Protein AF-A0A1B6DVQ4-F1 (afdb_monomer_lite)

Organism: NCBI:txid38151

InterPro domains:
  IPR009062 Smac/DIABLO-like superfamily [SSF46984] (13-168)
  IPR015142 Smac/DIABLO protein [PF09057] (9-162)
  IPR015142 Smac/DIABLO protein [PTHR32247] (9-170)

Foldseek 3Di:
DDPPPPPDPVVCPDPLNVLLVVLLVLLVVLLVVLVVLLVVLVVLLVQLVVLLVQLLVLLVVLLPDDPVPDDPVSVVSNVVSVVSNVVSVVVNVVSVVVNVVSLVSLVVSLVSNVVSVVPVSSVVSVVSSVVSVVVVVVSVVVSVVSVVSSVVSVVSSVVSVVVVVVVVVVD

Radius of gyration: 27.01 Å; chains: 1; bounding box: 51×29×100 Å

Structure (mmCIF, N/CA/C/O backbone):
data_AF-A0A1B6DVQ4-F1
#
_entry.id   AF-A0A1B6DVQ4-F1
#
loop_
_atom_site.group_PDB
_atom_site.id
_atom_site.type_symbol
_atom_site.label_atom_id
_atom_site.label_alt_id
_atom_site.label_comp_id
_atom_site.label_asym_id
_atom_site.label_entity_id
_atom_site.label_seq_id
_atom_site.pdbx_PDB_ins_code
_atom_site.Cartn_x
_atom_site.Cartn_y
_atom_site.Cartn_z
_atom_site.occupancy
_atom_site.B_iso_or_equiv
_atom_site.auth_seq_id
_atom_site.auth_comp_id
_atom_site.auth_asym_id
_atom_site.auth_atom_id
_atom_site.pdbx_PDB_model_num
ATOM 1 N N . MET A 1 1 ? -0.081 -17.179 54.811 1.00 40.75 1 MET A N 1
ATOM 2 C CA . MET A 1 1 ? -0.600 -17.599 53.491 1.00 40.75 1 MET A CA 1
ATOM 3 C C . MET A 1 1 ? -1.809 -16.719 53.174 1.00 40.75 1 MET A C 1
ATOM 5 O O . MET A 1 1 ? -2.912 -17.012 53.616 1.00 40.75 1 MET A O 1
ATOM 9 N N . PHE A 1 2 ? -1.593 -15.554 52.554 1.00 42.84 2 PHE A N 1
ATOM 10 C CA . PHE A 1 2 ? -2.679 -14.612 52.265 1.00 42.84 2 PHE A CA 1
ATOM 11 C C . PHE A 1 2 ? -3.488 -15.133 51.076 1.00 42.84 2 PHE A C 1
ATOM 13 O O . PHE A 1 2 ? -3.058 -15.028 49.931 1.00 42.84 2 PHE A O 1
ATOM 20 N N . SER A 1 3 ? -4.653 -15.718 51.356 1.00 47.47 3 SER A N 1
ATOM 21 C CA . SER A 1 3 ? -5.644 -16.029 50.326 1.00 47.47 3 SER A CA 1
ATOM 22 C C . SER A 1 3 ? -6.208 -14.711 49.808 1.00 47.47 3 SER A C 1
ATOM 24 O O . SER A 1 3 ? -7.070 -14.098 50.439 1.00 47.47 3 SER A O 1
ATOM 26 N N . ARG A 1 4 ? -5.674 -14.242 48.679 1.00 46.91 4 ARG A N 1
ATOM 27 C CA . ARG A 1 4 ? -6.191 -13.091 47.941 1.00 46.91 4 ARG A CA 1
ATOM 28 C C . ARG A 1 4 ? -7.569 -13.495 47.411 1.00 46.91 4 ARG A C 1
ATOM 30 O O . ARG A 1 4 ? -7.671 -14.113 46.357 1.00 46.91 4 ARG A O 1
ATOM 37 N N . LYS A 1 5 ? -8.632 -13.222 48.175 1.00 53.56 5 LYS A N 1
ATOM 38 C CA . LYS A 1 5 ? -10.000 -13.267 47.648 1.00 53.56 5 LYS A CA 1
ATOM 39 C C . LYS A 1 5 ? -10.033 -12.278 46.489 1.00 53.56 5 LYS A C 1
ATOM 41 O O . LYS A 1 5 ? -9.941 -11.074 46.715 1.00 53.56 5 LYS A O 1
ATOM 46 N N . ILE A 1 6 ? -10.097 -12.788 45.263 1.00 61.16 6 ILE A N 1
ATOM 47 C CA . ILE A 1 6 ? -10.402 -11.973 44.093 1.00 61.16 6 ILE A CA 1
ATOM 48 C C . ILE A 1 6 ? -11.855 -11.539 44.288 1.00 61.16 6 ILE A C 1
ATOM 50 O O . ILE A 1 6 ? -12.786 -12.309 44.067 1.00 61.16 6 ILE A O 1
ATOM 54 N N . LEU A 1 7 ? -12.040 -10.342 44.840 1.00 53.62 7 LEU A N 1
ATOM 55 C CA . LEU A 1 7 ? -13.328 -9.668 44.901 1.00 53.62 7 LEU A CA 1
ATOM 56 C C . LEU A 1 7 ? -13.652 -9.224 43.474 1.00 53.62 7 LEU A C 1
ATOM 58 O O . LEU A 1 7 ? -13.335 -8.104 43.089 1.00 53.62 7 LEU A O 1
ATOM 62 N N . PHE A 1 8 ? -14.223 -10.123 42.672 1.00 60.06 8 PHE A N 1
ATOM 63 C CA . PHE A 1 8 ? -14.843 -9.730 41.411 1.00 60.06 8 PHE A CA 1
ATOM 64 C C . PHE A 1 8 ? -16.001 -8.793 41.740 1.00 60.06 8 PHE A C 1
ATOM 66 O O . PHE A 1 8 ? -16.905 -9.156 42.498 1.00 60.06 8 PHE A O 1
ATOM 73 N N . ASN A 1 9 ? -15.956 -7.572 41.215 1.00 62.50 9 ASN A N 1
ATOM 74 C CA . ASN A 1 9 ? -17.053 -6.635 41.370 1.00 62.50 9 ASN A CA 1
ATOM 75 C C . ASN A 1 9 ? -18.209 -7.136 40.484 1.00 62.50 9 ASN A C 1
ATOM 77 O O . ASN A 1 9 ? -18.024 -7.227 39.274 1.00 62.50 9 ASN A O 1
ATOM 81 N N . PRO A 1 10 ? -19.402 -7.458 41.017 1.00 60.78 10 PRO A N 1
ATOM 82 C CA . PRO A 1 10 ? -20.509 -7.999 40.217 1.00 60.78 10 PRO A CA 1
ATOM 83 C C . PRO A 1 10 ? -20.926 -7.083 39.059 1.00 60.78 10 PRO A C 1
ATOM 85 O O . PRO A 1 10 ? -21.510 -7.541 38.081 1.00 60.78 10 PRO A O 1
ATOM 88 N N . LYS A 1 11 ? -20.597 -5.787 39.157 1.00 61.25 11 LYS A N 1
ATOM 89 C CA . LYS A 1 11 ? -20.793 -4.810 38.087 1.00 61.25 11 LYS A CA 1
ATOM 90 C C . LYS A 1 11 ? -19.904 -5.077 36.869 1.00 61.25 11 LYS A C 1
ATOM 92 O O . LYS A 1 11 ? -20.331 -4.774 35.771 1.00 61.25 11 LYS A O 1
ATOM 97 N N . GLU A 1 12 ? -18.721 -5.669 37.019 1.00 60.41 12 GLU A N 1
ATOM 98 C CA . GLU A 1 12 ? -17.784 -5.956 35.913 1.00 60.41 12 GLU A CA 1
ATOM 99 C C . GLU A 1 12 ? -18.226 -7.134 35.026 1.00 60.41 12 GLU A C 1
ATOM 101 O O . GLU A 1 12 ? -17.703 -7.300 33.928 1.00 60.41 12 GLU A O 1
ATOM 106 N N . LEU A 1 13 ? -19.203 -7.929 35.476 1.00 62.47 13 LEU A N 1
ATOM 107 C CA . LEU A 1 13 ? -19.729 -9.109 34.775 1.00 62.47 13 LEU A CA 1
ATOM 108 C C . LEU A 1 13 ? -21.104 -8.866 34.133 1.00 62.47 13 LEU A C 1
ATOM 110 O O . LEU A 1 13 ? -21.769 -9.813 33.714 1.00 62.47 13 LEU A O 1
ATOM 114 N N . THR A 1 14 ? -21.560 -7.613 34.061 1.00 82.00 14 THR A N 1
ATOM 115 C CA . THR A 1 14 ? -22.771 -7.290 33.301 1.00 82.00 14 THR A CA 1
ATOM 116 C C . THR A 1 14 ? -22.513 -7.502 31.810 1.00 82.00 14 THR A C 1
ATOM 118 O O . THR A 1 14 ? -21.416 -7.243 31.311 1.00 82.00 14 THR A O 1
ATOM 121 N N . HIS A 1 15 ? -23.532 -7.955 31.073 1.00 82.44 15 HIS A N 1
ATOM 122 C CA . HIS A 1 15 ? -23.431 -8.130 29.619 1.00 82.44 15 HIS A CA 1
ATOM 123 C C . HIS A 1 15 ? -22.978 -6.845 28.912 1.00 82.44 15 HIS A C 1
ATOM 125 O O . HIS A 1 15 ? -22.187 -6.911 27.982 1.00 82.44 15 HIS A O 1
ATOM 131 N N . GLU A 1 16 ? -23.409 -5.687 29.405 1.00 84.06 16 GLU A N 1
ATOM 132 C CA . GLU A 1 16 ? -22.986 -4.369 28.926 1.00 84.06 16 GLU A CA 1
ATOM 133 C C . GLU A 1 16 ? -21.469 -4.153 29.054 1.00 84.06 16 GLU A C 1
ATOM 135 O O . GLU A 1 16 ? -20.808 -3.814 28.075 1.00 84.06 16 GLU A O 1
ATOM 140 N N . ASN A 1 17 ? -20.884 -4.440 30.222 1.00 83.00 17 ASN A N 1
ATOM 141 C CA . ASN A 1 17 ? -19.443 -4.288 30.426 1.00 83.00 17 ASN A CA 1
ATOM 142 C C . ASN A 1 17 ? -18.625 -5.309 29.628 1.00 83.00 17 ASN A C 1
ATOM 144 O O . ASN A 1 17 ? -17.543 -4.975 29.144 1.00 83.00 17 ASN A O 1
ATOM 148 N N . LEU A 1 18 ? -19.138 -6.527 29.437 1.00 88.25 18 LEU A N 1
ATOM 149 C CA . LEU 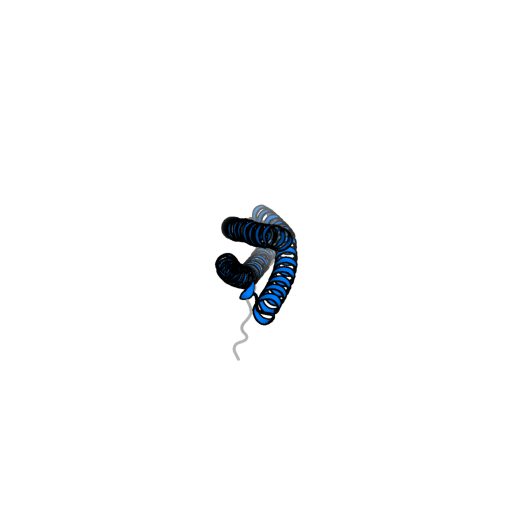A 1 18 ? -18.510 -7.523 28.564 1.00 88.25 18 LEU A CA 1
ATOM 150 C C . LEU A 1 18 ? -18.538 -7.087 27.091 1.00 88.25 18 LEU A C 1
ATOM 152 O O . LEU A 1 18 ? -17.536 -7.235 26.393 1.00 88.25 18 LEU A O 1
ATOM 156 N N . ILE A 1 19 ? -19.648 -6.506 26.625 1.00 89.31 19 ILE A N 1
ATOM 157 C CA . ILE A 1 19 ? -19.768 -5.949 25.269 1.00 89.31 19 ILE A CA 1
ATOM 158 C C . ILE A 1 19 ? -18.797 -4.779 25.086 1.00 89.31 19 ILE A C 1
ATOM 160 O O . ILE A 1 19 ? -18.077 -4.733 24.088 1.00 89.31 19 ILE A O 1
ATOM 164 N N . HIS A 1 20 ? -18.705 -3.875 26.063 1.00 87.50 20 HIS A N 1
ATOM 165 C CA . HIS A 1 20 ? -17.765 -2.755 26.015 1.00 87.50 20 HIS A CA 1
ATOM 166 C C . HIS A 1 20 ? -16.302 -3.236 25.960 1.00 87.50 20 HIS A C 1
ATOM 168 O O . HIS A 1 20 ? -15.491 -2.712 25.192 1.00 87.50 20 HIS A O 1
ATOM 174 N N . GLN A 1 21 ? -15.950 -4.270 26.732 1.00 87.62 21 GLN A N 1
ATOM 175 C CA . GLN A 1 21 ? -14.623 -4.896 26.674 1.00 87.62 21 GLN A CA 1
ATOM 176 C C . GLN A 1 21 ? -14.352 -5.542 25.309 1.00 87.62 21 GLN A C 1
ATOM 178 O O . GLN A 1 21 ? -13.284 -5.323 24.735 1.00 87.62 21 GLN A O 1
ATOM 183 N N . ALA A 1 22 ? -15.317 -6.277 24.752 1.00 91.00 22 ALA A N 1
ATOM 184 C CA . ALA A 1 22 ? -15.194 -6.887 23.430 1.00 91.00 22 ALA A CA 1
ATOM 185 C C . ALA A 1 22 ? -15.014 -5.839 22.315 1.00 91.00 22 ALA A C 1
ATOM 187 O O . ALA A 1 22 ? -14.196 -6.033 21.412 1.00 91.00 22 ALA A O 1
ATOM 188 N N . CYS A 1 23 ? -15.711 -4.702 22.402 1.00 91.50 23 CYS A N 1
ATOM 189 C CA . CYS A 1 23 ? -15.536 -3.583 21.473 1.00 91.50 23 CYS A CA 1
ATOM 190 C C . CYS A 1 23 ? -14.134 -2.980 21.584 1.00 91.50 23 CYS A C 1
ATOM 192 O O . CYS A 1 23 ? -13.463 -2.807 20.571 1.00 91.50 23 CYS A O 1
ATOM 194 N N . SER A 1 24 ? -13.638 -2.755 22.804 1.00 90.06 24 SER A N 1
ATOM 195 C CA . SER A 1 24 ? -12.269 -2.269 23.028 1.00 90.06 24 SER A CA 1
ATOM 196 C C . SER A 1 24 ? -11.213 -3.213 22.434 1.00 90.06 24 SER A C 1
ATOM 198 O O . SER A 1 24 ? -10.292 -2.778 21.740 1.00 90.06 24 SER A O 1
ATOM 200 N N . MET A 1 25 ? -11.375 -4.527 22.621 1.00 92.19 25 MET A N 1
ATOM 201 C CA . MET A 1 25 ? -10.499 -5.527 21.999 1.00 92.19 25 MET A CA 1
ATOM 202 C C . MET A 1 25 ? -10.568 -5.487 20.469 1.00 92.19 25 MET A C 1
ATOM 204 O O . MET A 1 25 ? -9.530 -5.544 19.810 1.00 92.19 25 MET A O 1
ATOM 208 N N . SER A 1 26 ? -11.772 -5.354 19.910 1.00 94.75 26 SER A N 1
ATOM 209 C CA . SER A 1 26 ? -11.988 -5.282 18.462 1.00 94.75 26 SER A CA 1
ATOM 210 C C . SER A 1 26 ? -11.350 -4.031 17.862 1.00 94.75 26 SER A C 1
ATOM 212 O O . SER A 1 26 ? -10.652 -4.130 16.858 1.00 94.75 26 SER A O 1
ATOM 214 N N . VAL A 1 27 ? -11.497 -2.873 18.517 1.00 94.56 27 VAL A N 1
ATOM 215 C CA . VAL A 1 27 ? -10.846 -1.614 18.120 1.00 94.56 27 VAL A CA 1
ATOM 216 C C . VAL A 1 27 ? -9.331 -1.765 18.095 1.00 94.56 27 VAL A C 1
ATOM 218 O O . VAL A 1 27 ? -8.688 -1.373 17.122 1.00 94.56 27 VAL A O 1
ATOM 221 N N . ASN A 1 28 ? -8.751 -2.375 19.129 1.00 93.69 28 ASN A N 1
ATOM 222 C CA . ASN A 1 28 ? -7.308 -2.597 19.186 1.00 93.69 28 ASN A CA 1
ATOM 223 C C . ASN A 1 28 ? -6.829 -3.522 18.059 1.00 93.69 28 ASN A C 1
ATOM 225 O O . ASN A 1 28 ? -5.842 -3.213 17.392 1.00 93.69 28 ASN A O 1
ATOM 229 N N . ALA A 1 29 ? -7.541 -4.624 17.811 1.00 96.31 29 ALA A N 1
ATOM 230 C CA . ALA A 1 29 ? -7.207 -5.560 16.742 1.00 96.31 29 ALA A CA 1
ATOM 231 C C . ALA A 1 29 ? -7.326 -4.913 15.352 1.00 96.31 29 ALA A C 1
ATOM 233 O O . ALA A 1 29 ? -6.391 -4.995 14.555 1.00 96.31 29 ALA A O 1
ATOM 234 N N . ALA A 1 30 ? -8.432 -4.213 15.084 1.00 97.25 30 ALA A N 1
ATOM 235 C CA . ALA A 1 30 ? -8.659 -3.498 13.832 1.00 97.25 30 ALA A CA 1
ATOM 236 C C . ALA A 1 30 ? -7.604 -2.406 13.613 1.00 97.25 30 ALA A C 1
ATOM 238 O O . ALA A 1 30 ? -7.052 -2.276 12.522 1.00 97.25 30 ALA A O 1
ATOM 239 N N . SER A 1 31 ? -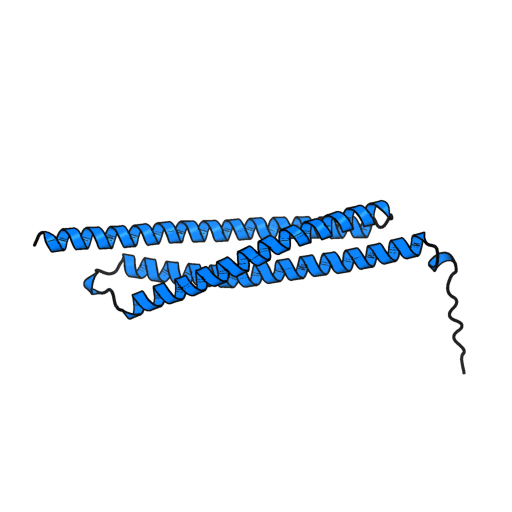7.252 -1.664 14.666 1.00 96.12 31 SER A N 1
ATOM 240 C CA . SER A 1 31 ? -6.213 -0.645 14.579 1.00 96.12 31 SER A CA 1
ATOM 241 C C . SER A 1 31 ? -4.824 -1.225 14.322 1.00 96.12 31 SER A C 1
ATOM 243 O O . SER A 1 31 ? -4.031 -0.589 13.621 1.00 96.12 31 SER A O 1
ATOM 245 N N . GLN A 1 32 ? -4.505 -2.385 14.900 1.00 97.00 32 GLN A N 1
ATOM 246 C CA . GLN A 1 32 ? -3.234 -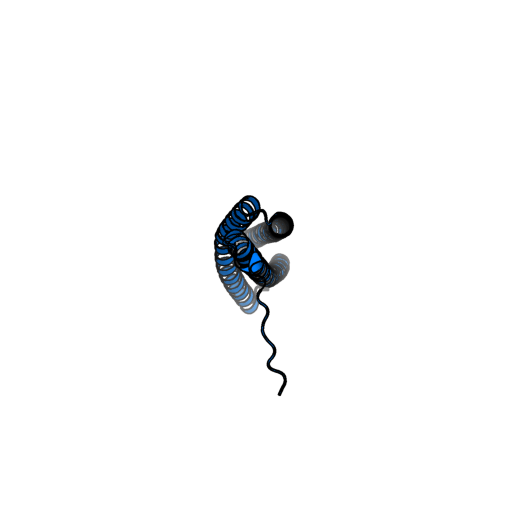3.055 14.649 1.00 97.00 32 GLN A CA 1
ATOM 247 C C . GLN A 1 32 ? -3.173 -3.542 13.203 1.00 97.00 32 GLN A C 1
ATOM 249 O O . GLN A 1 32 ? -2.171 -3.307 12.534 1.00 97.00 32 GLN A O 1
ATOM 254 N N . LEU A 1 33 ? -4.250 -4.162 12.711 1.00 97.81 33 LEU A N 1
ATOM 255 C CA . LEU A 1 33 ? -4.353 -4.612 11.326 1.00 97.81 33 LEU A CA 1
ATOM 256 C C . LEU A 1 33 ? -4.159 -3.444 10.352 1.00 97.81 33 LEU A C 1
ATOM 258 O O . LEU A 1 33 ? -3.282 -3.516 9.498 1.00 97.81 33 LEU A O 1
ATOM 262 N N . LEU A 1 34 ? -4.885 -2.339 10.556 1.00 98.06 34 LEU A N 1
ATOM 263 C CA . LEU A 1 34 ? -4.731 -1.103 9.785 1.00 98.06 34 LEU A CA 1
ATOM 264 C C . LEU A 1 34 ? -3.277 -0.623 9.761 1.00 98.06 34 LEU A C 1
ATOM 266 O O . LEU A 1 34 ? -2.712 -0.403 8.694 1.00 98.06 34 LEU A O 1
ATOM 270 N N . THR A 1 35 ? -2.657 -0.504 10.935 1.00 97.12 35 THR A N 1
ATOM 271 C CA . THR A 1 35 ? -1.269 -0.041 11.052 1.00 97.12 35 THR A CA 1
ATOM 272 C C . THR A 1 35 ? -0.305 -0.943 10.284 1.00 97.12 35 THR A C 1
ATOM 274 O O . THR A 1 35 ? 0.531 -0.444 9.537 1.00 97.12 35 THR A O 1
ATOM 277 N N . GLN A 1 36 ? -0.412 -2.264 10.447 1.00 97.75 36 GLN A N 1
ATOM 278 C CA . GLN A 1 36 ? 0.496 -3.206 9.788 1.00 97.75 36 GLN A CA 1
ATOM 279 C C . GLN A 1 36 ? 0.309 -3.219 8.269 1.00 97.75 36 GLN A C 1
ATOM 281 O O . GLN A 1 36 ? 1.296 -3.236 7.539 1.00 97.75 36 GLN A O 1
ATOM 286 N N . THR A 1 37 ? -0.933 -3.145 7.785 1.00 97.81 37 THR A N 1
ATOM 287 C CA . THR A 1 37 ? -1.215 -3.050 6.348 1.00 97.81 37 THR A CA 1
ATOM 288 C C . THR A 1 37 ? -0.645 -1.765 5.756 1.00 97.81 37 THR A C 1
ATOM 290 O O . THR A 1 37 ? 0.014 -1.815 4.721 1.00 97.81 37 THR A O 1
ATOM 293 N N . VAL A 1 38 ? -0.828 -0.627 6.432 1.00 97.56 38 VAL A N 1
ATOM 294 C CA . VAL A 1 38 ? -0.252 0.652 6.000 1.00 97.56 38 VAL A CA 1
ATOM 295 C C . VAL A 1 38 ? 1.274 0.565 5.953 1.00 97.56 38 VAL A C 1
ATOM 297 O O . VAL A 1 38 ? 1.855 0.893 4.925 1.00 97.56 38 VAL A O 1
ATOM 300 N N . ILE A 1 39 ? 1.930 0.067 7.007 1.00 96.94 39 ILE A N 1
ATOM 301 C CA . ILE A 1 39 ? 3.396 -0.091 7.033 1.00 96.94 39 ILE A CA 1
ATOM 302 C C . ILE A 1 39 ? 3.880 -0.947 5.857 1.00 96.94 39 ILE A C 1
ATOM 304 O O . ILE A 1 39 ? 4.784 -0.522 5.141 1.00 96.94 39 ILE A O 1
ATOM 308 N N . ALA A 1 40 ? 3.245 -2.095 5.607 1.00 97.31 40 ALA A N 1
ATOM 309 C CA . ALA A 1 40 ? 3.604 -2.964 4.489 1.00 97.31 40 ALA A CA 1
ATOM 310 C C . ALA A 1 40 ? 3.465 -2.250 3.130 1.00 97.31 40 ALA A C 1
ATOM 312 O O . ALA A 1 40 ? 4.341 -2.370 2.272 1.00 97.31 40 ALA A O 1
ATOM 313 N N . ILE A 1 41 ? 2.405 -1.451 2.943 1.00 97.50 41 ILE A N 1
ATOM 314 C CA . ILE A 1 41 ? 2.225 -0.633 1.733 1.00 97.50 41 ILE A CA 1
ATOM 315 C C . ILE A 1 41 ? 3.336 0.415 1.603 1.00 97.50 41 ILE A C 1
ATOM 317 O O . ILE A 1 41 ? 3.852 0.639 0.508 1.00 97.50 41 ILE A O 1
ATOM 321 N N . PHE A 1 42 ? 3.735 1.061 2.695 1.00 96.12 42 PHE A N 1
ATOM 322 C CA . PHE A 1 42 ? 4.812 2.051 2.668 1.00 96.12 42 PHE A CA 1
ATOM 323 C C . PHE A 1 42 ? 6.172 1.427 2.335 1.00 96.12 42 PHE A C 1
ATOM 325 O O . PHE A 1 42 ? 6.945 2.010 1.571 1.00 96.12 42 PHE A O 1
ATOM 332 N N . GLU A 1 43 ? 6.465 0.241 2.868 1.00 95.69 43 GLU A N 1
ATOM 333 C CA . GLU A 1 43 ? 7.702 -0.489 2.581 1.00 95.69 43 GLU A CA 1
ATOM 334 C C . GLU A 1 43 ? 7.795 -0.888 1.105 1.00 95.69 43 GLU A C 1
ATOM 336 O O . GLU A 1 43 ? 8.785 -0.551 0.449 1.00 95.69 43 GLU A O 1
ATOM 341 N N . ILE A 1 44 ? 6.744 -1.507 0.552 1.00 96.06 44 ILE A N 1
ATOM 342 C CA . ILE A 1 44 ? 6.726 -1.890 -0.867 1.00 96.06 44 ILE A CA 1
ATOM 343 C C . ILE A 1 44 ? 6.770 -0.649 -1.768 1.00 96.06 44 ILE A C 1
ATOM 345 O O . ILE A 1 44 ? 7.525 -0.591 -2.732 1.00 96.06 44 ILE A O 1
ATOM 349 N N . THR A 1 45 ? 6.056 0.420 -1.404 1.00 95.31 45 THR A N 1
ATOM 350 C CA . THR A 1 45 ? 6.059 1.681 -2.159 1.00 95.31 45 THR A CA 1
ATOM 351 C C . THR A 1 45 ? 7.444 2.322 -2.181 1.00 95.31 45 THR A C 1
ATOM 353 O O . THR A 1 45 ? 7.868 2.885 -3.192 1.00 95.31 45 THR A O 1
ATOM 356 N N . LYS A 1 46 ? 8.193 2.247 -1.079 1.00 95.06 46 LYS A N 1
ATOM 357 C CA . LYS A 1 46 ? 9.571 2.742 -1.021 1.00 95.06 46 LYS A CA 1
ATOM 358 C C . LYS A 1 46 ? 10.483 1.968 -1.976 1.00 95.06 46 LYS A C 1
ATOM 360 O O . LYS A 1 46 ? 11.246 2.598 -2.713 1.00 95.06 46 LYS A O 1
ATOM 365 N N . ASN A 1 47 ? 10.393 0.640 -1.984 1.00 93.62 47 ASN A N 1
ATOM 366 C CA . ASN A 1 47 ? 11.174 -0.212 -2.884 1.00 93.62 47 ASN A CA 1
ATOM 367 C C . ASN A 1 47 ? 10.794 0.042 -4.346 1.00 93.62 47 ASN A C 1
ATOM 369 O O . ASN A 1 47 ? 11.667 0.291 -5.180 1.00 93.62 47 ASN A O 1
ATOM 373 N N . TYR A 1 48 ? 9.493 0.113 -4.621 1.00 95.56 48 TYR A N 1
ATOM 374 C CA . TYR A 1 48 ? 8.948 0.420 -5.934 1.00 95.56 48 TYR A CA 1
ATOM 375 C C . TYR A 1 48 ? 9.442 1.768 -6.474 1.00 95.56 48 TYR A C 1
ATOM 377 O O . TYR A 1 48 ? 9.986 1.838 -7.577 1.00 95.56 48 TYR A O 1
ATOM 385 N N . ARG A 1 49 ? 9.356 2.840 -5.672 1.00 94.69 49 ARG A N 1
ATOM 386 C CA . ARG A 1 49 ? 9.880 4.168 -6.039 1.00 94.69 49 ARG A CA 1
ATOM 387 C C . ARG A 1 49 ? 11.385 4.143 -6.299 1.00 94.69 49 ARG A C 1
ATOM 389 O O . ARG A 1 49 ? 11.852 4.829 -7.204 1.00 94.69 49 ARG A O 1
ATOM 396 N N . SER A 1 50 ? 12.150 3.380 -5.519 1.00 93.94 50 SER A N 1
ATOM 397 C CA . SER A 1 50 ? 13.595 3.228 -5.725 1.00 93.94 50 SER A CA 1
ATOM 398 C C . SER A 1 50 ? 13.902 2.577 -7.077 1.00 93.94 50 SER A C 1
ATOM 400 O O . SER A 1 50 ? 14.716 3.093 -7.845 1.00 93.94 50 SER A O 1
ATOM 402 N N . ALA A 1 51 ? 13.193 1.495 -7.411 1.00 93.38 51 ALA A N 1
ATOM 403 C CA . ALA A 1 51 ? 13.344 0.802 -8.686 1.00 93.38 51 ALA A CA 1
ATOM 404 C C . ALA A 1 51 ? 12.934 1.687 -9.876 1.00 93.38 51 ALA A C 1
ATOM 406 O O . ALA A 1 51 ? 13.665 1.759 -10.865 1.00 93.38 51 ALA A O 1
ATOM 407 N N . LEU A 1 52 ? 11.826 2.431 -9.754 1.00 94.25 52 LEU A N 1
ATOM 408 C CA . LEU A 1 52 ? 11.404 3.420 -10.751 1.00 94.25 52 LEU A CA 1
ATOM 409 C C . LEU A 1 52 ? 12.474 4.496 -10.963 1.00 94.25 52 LEU A C 1
ATOM 411 O O . LEU A 1 52 ? 12.856 4.754 -12.097 1.00 94.25 52 LEU A O 1
ATOM 415 N N . LYS A 1 53 ? 13.019 5.085 -9.893 1.00 94.19 53 LYS A N 1
ATOM 416 C CA . LYS A 1 53 ? 14.080 6.101 -10.002 1.00 94.19 53 LYS A CA 1
ATOM 417 C C . LYS A 1 53 ? 15.356 5.553 -10.640 1.00 94.19 53 LYS A C 1
ATOM 419 O O . LYS A 1 53 ? 15.970 6.246 -11.447 1.00 94.19 53 LYS A O 1
ATOM 424 N N . LYS A 1 54 ? 15.739 4.309 -10.325 1.00 92.81 54 LYS A N 1
ATOM 425 C CA . LYS A 1 54 ? 16.871 3.638 -10.982 1.00 92.81 54 LYS A CA 1
ATOM 426 C C . LYS A 1 54 ? 16.615 3.495 -12.484 1.00 92.81 54 LYS A C 1
ATOM 428 O O . LYS A 1 54 ? 17.478 3.853 -13.278 1.00 92.81 54 LYS A O 1
ATOM 433 N N . LEU A 1 55 ? 15.420 3.045 -12.874 1.00 92.75 55 LEU A N 1
ATOM 434 C CA . LEU A 1 55 ? 15.045 2.942 -14.283 1.00 92.75 55 LEU A CA 1
ATOM 435 C C . LEU A 1 55 ? 15.031 4.313 -14.979 1.00 92.75 55 LEU A C 1
ATOM 437 O O . LEU A 1 55 ? 15.508 4.405 -16.105 1.00 92.75 55 LEU A O 1
ATOM 441 N N . ALA A 1 56 ? 14.532 5.369 -14.324 1.00 91.69 56 ALA A N 1
ATOM 442 C CA . ALA A 1 56 ? 14.548 6.732 -14.867 1.00 91.69 56 ALA A CA 1
ATOM 443 C C . ALA A 1 56 ? 15.975 7.177 -15.194 1.00 91.69 56 ALA A C 1
ATOM 445 O O . ALA A 1 56 ? 16.247 7.560 -16.325 1.00 91.69 56 ALA A O 1
ATOM 446 N N . SER A 1 57 ? 16.891 7.033 -14.231 1.00 91.06 57 SER A N 1
ATOM 447 C CA . SER A 1 57 ? 18.295 7.415 -14.399 1.00 91.06 57 SER A CA 1
ATOM 448 C C . SER A 1 57 ? 18.960 6.678 -15.563 1.00 91.06 57 SER A C 1
ATOM 450 O O . SER A 1 57 ? 19.691 7.292 -16.334 1.00 91.06 57 SER A O 1
ATOM 452 N N . VAL A 1 58 ? 18.699 5.375 -15.714 1.00 88.75 58 VAL A N 1
ATOM 453 C CA . VAL A 1 58 ? 19.263 4.583 -16.820 1.00 88.75 58 VAL A CA 1
ATOM 454 C C . VAL A 1 58 ? 18.672 5.018 -18.166 1.00 88.75 58 VAL A C 1
ATOM 456 O O . VAL A 1 58 ? 19.391 5.118 -19.156 1.00 88.75 58 VAL A O 1
ATOM 459 N N . LEU A 1 59 ? 17.368 5.307 -18.225 1.00 87.69 59 LEU A N 1
ATOM 460 C CA . LEU A 1 59 ? 16.722 5.778 -19.455 1.00 87.69 59 LEU A CA 1
ATOM 461 C C . LEU A 1 59 ? 17.195 7.178 -19.863 1.00 87.69 59 LEU A C 1
ATOM 463 O O . LEU A 1 59 ? 17.363 7.433 -21.055 1.00 87.69 59 LEU A O 1
ATOM 467 N N . GLU A 1 60 ? 17.422 8.069 -18.899 1.00 87.44 60 GLU A N 1
ATOM 468 C CA . GLU A 1 60 ? 18.016 9.384 -19.144 1.00 87.44 60 GLU A CA 1
ATOM 469 C C . GLU A 1 60 ? 19.427 9.249 -19.722 1.00 87.44 60 GLU A C 1
ATOM 471 O O . GLU A 1 60 ? 19.719 9.855 -20.752 1.00 87.44 60 GLU A O 1
ATOM 476 N N . GLU A 1 61 ? 20.272 8.401 -19.134 1.00 84.38 61 GLU A N 1
ATOM 477 C CA . GLU A 1 61 ? 21.626 8.145 -19.633 1.00 84.38 61 GLU A CA 1
ATOM 478 C C . GLU A 1 61 ? 21.602 7.636 -21.082 1.00 84.38 61 GLU A C 1
ATOM 480 O O . GLU A 1 61 ? 22.225 8.236 -21.963 1.00 84.38 61 GLU A O 1
ATOM 485 N N . VAL A 1 62 ? 20.782 6.616 -21.363 1.00 83.06 62 VAL A N 1
ATOM 486 C CA . VAL A 1 62 ? 20.586 6.073 -22.717 1.00 83.06 62 VAL A CA 1
ATOM 487 C C . VAL A 1 62 ? 20.105 7.138 -23.696 1.00 83.06 62 VAL A C 1
ATOM 489 O O . VAL A 1 62 ? 20.554 7.164 -24.837 1.00 83.06 62 VAL A O 1
ATOM 492 N N . SER A 1 63 ? 19.216 8.037 -23.272 1.00 76.62 63 SER A N 1
ATOM 493 C CA . SER A 1 63 ? 18.676 9.074 -24.156 1.00 76.62 63 SER A CA 1
ATOM 494 C C . SER A 1 63 ? 19.713 10.097 -24.635 1.00 76.62 63 SER A C 1
ATOM 496 O O . SER A 1 63 ? 19.478 10.772 -25.638 1.00 76.62 63 SER A O 1
ATOM 498 N N . THR A 1 64 ? 20.843 10.207 -23.928 1.00 77.44 64 THR A N 1
ATOM 499 C CA . THR A 1 64 ? 21.939 11.140 -24.236 1.00 77.44 64 THR A CA 1
ATOM 500 C C . THR A 1 64 ? 23.112 10.495 -24.975 1.00 77.44 64 THR A C 1
ATOM 502 O O . THR A 1 64 ? 23.962 11.210 -25.510 1.00 77.44 64 THR A O 1
ATOM 505 N N . LEU A 1 65 ? 23.168 9.161 -25.021 1.00 70.81 65 LEU A N 1
ATOM 506 C CA . LEU A 1 65 ? 24.224 8.413 -25.695 1.00 70.81 65 LEU A CA 1
ATOM 507 C C . LEU A 1 65 ? 23.896 8.238 -27.190 1.00 70.81 65 LEU A C 1
ATOM 509 O O . LEU A 1 65 ? 22.771 7.872 -27.523 1.00 70.81 65 LEU A O 1
ATOM 513 N N . PRO A 1 66 ? 24.864 8.432 -28.107 1.00 64.12 66 PRO A N 1
ATOM 514 C CA . PRO A 1 66 ? 24.699 8.019 -29.500 1.00 64.12 66 PRO A CA 1
ATOM 515 C C . PRO A 1 66 ? 24.574 6.489 -29.571 1.00 64.12 66 PRO A C 1
ATOM 517 O O . PRO A 1 66 ? 25.298 5.791 -28.859 1.00 64.12 66 PRO A O 1
ATOM 520 N N . SER A 1 67 ? 23.710 5.946 -30.438 1.00 61.09 67 SER A N 1
ATOM 521 C CA . SER A 1 67 ? 23.347 4.507 -30.464 1.00 61.09 67 SER A CA 1
ATOM 522 C C . SER A 1 67 ? 24.500 3.508 -30.622 1.00 61.09 67 SER A C 1
ATOM 524 O O . SER A 1 67 ? 24.346 2.336 -30.291 1.00 61.09 67 SER A O 1
ATOM 526 N N . ILE A 1 68 ? 25.685 3.955 -31.040 1.00 53.44 68 ILE A N 1
ATOM 527 C CA . ILE A 1 68 ? 26.920 3.148 -31.067 1.00 53.44 68 ILE A CA 1
ATOM 528 C C . ILE A 1 68 ? 27.434 2.815 -29.647 1.00 53.44 68 ILE A C 1
ATOM 530 O O . ILE A 1 68 ? 28.191 1.864 -29.470 1.00 53.44 68 ILE A O 1
ATOM 534 N N . GLY A 1 69 ? 27.017 3.575 -28.630 1.00 54.22 69 GLY A N 1
ATOM 535 C CA . GLY A 1 69 ? 27.338 3.361 -27.217 1.00 54.22 69 GLY A CA 1
ATOM 536 C C . GLY A 1 69 ? 26.338 2.484 -26.457 1.00 54.22 69 GLY A C 1
ATOM 537 O O . GLY A 1 69 ? 26.487 2.337 -25.246 1.00 54.22 69 GLY A O 1
ATOM 538 N N . PHE A 1 70 ? 25.321 1.921 -27.123 1.00 64.19 70 PHE A N 1
ATOM 539 C CA . PHE A 1 70 ? 24.344 1.048 -26.474 1.00 64.19 70 PHE A CA 1
ATOM 540 C C . PHE A 1 70 ? 24.982 -0.313 -26.164 1.00 64.19 70 PHE A C 1
ATOM 542 O O . PHE A 1 70 ? 25.113 -1.176 -27.030 1.00 64.19 70 PHE A O 1
ATOM 549 N N . GLN A 1 71 ? 25.442 -0.468 -24.924 1.00 69.94 71 GLN A N 1
ATOM 550 C CA . GLN A 1 71 ? 26.092 -1.682 -24.436 1.00 69.94 71 GLN A CA 1
ATOM 551 C C . GLN A 1 71 ? 25.049 -2.700 -23.955 1.00 69.94 71 GLN A C 1
ATOM 553 O O . GLN A 1 71 ? 24.036 -2.326 -23.363 1.00 69.94 71 GLN A O 1
ATOM 558 N N . GLU A 1 72 ? 25.315 -3.987 -24.188 1.00 76.69 72 GLU A N 1
ATOM 559 C CA . GLU A 1 72 ? 24.474 -5.118 -23.756 1.00 76.69 72 GLU A CA 1
ATOM 560 C C . GLU A 1 72 ? 24.168 -5.054 -22.245 1.00 76.69 72 GLU A C 1
ATOM 562 O O . GLU A 1 72 ? 23.018 -5.209 -21.837 1.00 76.69 72 GLU A O 1
ATOM 567 N N . ASP A 1 73 ? 25.147 -4.632 -21.440 1.00 81.00 73 ASP A N 1
ATOM 568 C CA . ASP A 1 73 ? 25.022 -4.434 -19.988 1.00 81.00 73 ASP A CA 1
ATOM 569 C C . ASP A 1 73 ? 23.920 -3.427 -19.586 1.00 81.00 73 ASP A C 1
ATOM 571 O O . ASP A 1 73 ? 23.246 -3.583 -18.560 1.00 81.00 73 ASP A O 1
ATOM 575 N N . ILE A 1 74 ? 23.699 -2.381 -20.392 1.00 81.75 74 ILE A N 1
ATOM 576 C CA . ILE A 1 74 ? 22.653 -1.376 -20.141 1.00 81.75 74 ILE A CA 1
ATOM 577 C C . ILE A 1 74 ? 21.275 -1.971 -20.444 1.00 81.75 74 ILE A C 1
ATOM 579 O O . ILE A 1 74 ? 20.317 -1.744 -19.698 1.00 81.75 74 ILE A O 1
ATOM 583 N N . ALA A 1 75 ? 21.172 -2.763 -21.514 1.00 82.69 75 ALA A N 1
ATOM 584 C CA . ALA A 1 75 ? 19.941 -3.459 -21.870 1.00 82.69 75 ALA A CA 1
ATOM 585 C C . ALA A 1 75 ? 19.531 -4.456 -20.775 1.00 82.69 75 ALA A C 1
ATOM 587 O O . ALA A 1 75 ? 18.373 -4.449 -20.345 1.00 82.69 75 ALA A O 1
ATOM 588 N N . ASP A 1 76 ? 20.488 -5.232 -20.265 1.00 87.81 76 ASP A N 1
ATOM 589 C CA . ASP A 1 76 ? 20.273 -6.171 -19.163 1.00 87.81 76 ASP A CA 1
ATOM 590 C C . ASP A 1 76 ? 19.827 -5.451 -17.887 1.00 87.81 76 ASP A C 1
ATOM 592 O O . ASP A 1 76 ? 18.849 -5.853 -17.250 1.00 87.81 76 ASP A O 1
ATOM 596 N N . THR A 1 77 ? 20.455 -4.317 -17.564 1.00 87.44 77 THR A N 1
ATOM 597 C CA . THR A 1 77 ? 20.066 -3.486 -16.415 1.00 87.44 77 THR A CA 1
ATOM 598 C C . THR A 1 77 ? 18.629 -2.965 -16.545 1.00 87.44 77 THR A C 1
ATOM 600 O O . THR A 1 77 ? 17.875 -2.952 -15.566 1.00 87.44 77 THR A O 1
ATOM 603 N N . ILE A 1 78 ? 18.209 -2.549 -17.746 1.00 88.44 78 ILE A N 1
ATOM 604 C CA . ILE A 1 78 ? 16.829 -2.107 -18.008 1.00 88.44 78 ILE A CA 1
ATOM 605 C C . ILE A 1 78 ? 15.843 -3.263 -17.806 1.00 88.44 78 ILE A C 1
ATOM 607 O O . ILE A 1 78 ? 14.784 -3.064 -17.202 1.00 88.44 78 ILE A O 1
ATOM 611 N N . ILE A 1 79 ? 16.167 -4.459 -18.307 1.00 90.44 79 ILE A N 1
ATOM 612 C CA . ILE A 1 79 ? 15.325 -5.654 -18.163 1.00 90.44 79 ILE A CA 1
ATOM 613 C C . ILE A 1 79 ? 15.193 -6.036 -16.686 1.00 90.44 79 ILE A C 1
ATOM 615 O O . ILE A 1 79 ? 14.075 -6.236 -16.206 1.00 90.44 79 ILE A O 1
ATOM 619 N N . GLU A 1 80 ? 16.302 -6.073 -15.947 1.00 91.62 80 GLU A N 1
ATOM 620 C CA . GLU A 1 80 ? 16.309 -6.358 -14.512 1.00 91.62 80 GLU A CA 1
ATOM 621 C C . GLU A 1 80 ? 15.426 -5.362 -13.745 1.00 91.62 80 GLU A C 1
ATOM 623 O O . GLU A 1 80 ? 14.531 -5.766 -12.999 1.00 91.62 80 GLU A O 1
ATOM 628 N N . CYS A 1 81 ? 15.607 -4.058 -13.983 1.00 90.88 81 CYS A N 1
ATOM 629 C CA . CYS A 1 81 ? 14.806 -3.026 -13.326 1.00 90.88 81 CYS A CA 1
ATOM 630 C C . CYS A 1 81 ? 13.312 -3.178 -13.642 1.00 90.88 81 CYS A C 1
ATOM 632 O O . CYS A 1 81 ? 12.481 -3.045 -12.745 1.00 90.88 81 CYS A O 1
ATOM 634 N N . ARG A 1 82 ? 12.950 -3.491 -14.893 1.00 91.81 82 ARG A N 1
ATOM 635 C CA . ARG A 1 82 ? 11.552 -3.726 -15.294 1.00 91.81 82 ARG A CA 1
ATOM 636 C C . ARG A 1 82 ? 10.941 -4.937 -14.598 1.00 91.81 82 ARG A C 1
ATOM 638 O O . ARG A 1 82 ? 9.782 -4.861 -14.195 1.00 91.81 82 ARG A O 1
ATOM 645 N N . ASN A 1 83 ? 11.701 -6.016 -14.429 1.00 94.50 83 ASN A N 1
ATOM 646 C CA . ASN A 1 83 ? 11.236 -7.198 -13.704 1.00 94.50 83 ASN A CA 1
ATOM 647 C C . ASN A 1 83 ? 10.958 -6.870 -12.233 1.00 94.50 83 ASN A C 1
ATOM 649 O O . ASN A 1 83 ? 9.886 -7.206 -11.731 1.00 94.50 83 ASN A O 1
ATOM 653 N N . ILE A 1 84 ? 11.872 -6.149 -11.574 1.00 93.88 84 ILE A N 1
ATOM 654 C CA . ILE A 1 84 ? 11.690 -5.694 -10.187 1.00 93.88 84 ILE A CA 1
ATOM 655 C C . ILE A 1 84 ? 10.447 -4.802 -10.079 1.00 93.88 84 ILE A C 1
ATOM 657 O O . ILE A 1 84 ? 9.574 -5.064 -9.262 1.00 93.88 84 ILE A O 1
ATOM 661 N N . ILE A 1 85 ? 10.318 -3.792 -10.945 1.00 94.75 85 ILE A N 1
ATOM 662 C CA . ILE A 1 85 ? 9.153 -2.891 -10.992 1.00 94.75 85 ILE A CA 1
ATOM 663 C C . ILE A 1 85 ? 7.855 -3.686 -11.170 1.00 94.75 85 ILE A C 1
ATOM 665 O O . ILE A 1 85 ? 6.881 -3.431 -10.467 1.00 94.75 85 ILE A O 1
ATOM 669 N N . SER A 1 86 ? 7.822 -4.657 -12.085 1.00 94.94 86 SER A N 1
ATOM 670 C CA . SER A 1 86 ? 6.625 -5.468 -12.327 1.00 94.94 86 SER A CA 1
ATOM 671 C C . SER A 1 86 ? 6.212 -6.273 -11.094 1.00 94.94 86 SER A C 1
ATOM 673 O O . SER A 1 86 ? 5.021 -6.363 -10.795 1.00 94.94 86 SER A O 1
ATOM 675 N N . GLU A 1 87 ? 7.177 -6.857 -10.386 1.00 95.88 87 GLU A N 1
ATOM 676 C CA . GLU A 1 87 ? 6.911 -7.659 -9.193 1.00 95.88 87 GLU A CA 1
ATOM 677 C C . GLU A 1 87 ? 6.467 -6.791 -8.009 1.00 95.88 87 GLU A C 1
ATOM 679 O O . GLU A 1 87 ? 5.436 -7.059 -7.393 1.00 95.88 87 GLU A O 1
ATOM 684 N N . GLU A 1 88 ? 7.175 -5.695 -7.747 1.00 95.31 88 GLU A N 1
ATOM 685 C CA . GLU A 1 88 ? 6.828 -4.721 -6.706 1.00 95.31 88 GLU A CA 1
ATOM 686 C C . GLU A 1 88 ? 5.436 -4.112 -6.955 1.00 95.31 88 GLU A C 1
ATOM 688 O O . GLU A 1 88 ? 4.621 -4.006 -6.038 1.00 95.31 88 GLU A O 1
ATOM 693 N N . LYS A 1 89 ? 5.099 -3.794 -8.214 1.00 95.75 89 LYS A N 1
ATOM 694 C CA . LYS A 1 89 ? 3.766 -3.303 -8.600 1.00 95.75 89 LYS A CA 1
ATOM 695 C C . LYS A 1 89 ? 2.673 -4.337 -8.338 1.00 95.75 89 LYS A C 1
ATOM 697 O O . LYS A 1 89 ? 1.584 -3.978 -7.887 1.00 95.75 89 LYS A O 1
ATOM 702 N N . ARG A 1 90 ? 2.938 -5.615 -8.624 1.00 97.12 90 ARG A N 1
ATOM 703 C CA . ARG A 1 90 ? 2.001 -6.711 -8.341 1.00 97.12 90 ARG A CA 1
ATOM 704 C C . ARG A 1 90 ? 1.719 -6.800 -6.841 1.00 97.12 90 ARG A C 1
ATOM 706 O O . ARG A 1 90 ? 0.555 -6.764 -6.449 1.00 97.12 90 ARG A O 1
ATOM 713 N N . GLN A 1 91 ? 2.767 -6.846 -6.020 1.00 96.56 91 GLN A N 1
ATOM 714 C CA . GLN A 1 91 ? 2.643 -6.925 -4.562 1.00 96.56 91 GLN A CA 1
ATOM 715 C C . GLN A 1 91 ? 1.951 -5.688 -3.969 1.00 96.56 91 GLN A C 1
ATOM 717 O O . GLN A 1 91 ? 1.089 -5.815 -3.098 1.00 96.56 91 GLN A O 1
ATOM 722 N N . LEU A 1 92 ? 2.259 -4.492 -4.479 1.00 96.50 92 LEU A N 1
ATOM 723 C CA . LEU A 1 92 ? 1.582 -3.259 -4.081 1.00 96.50 92 LEU A CA 1
ATOM 724 C C . LEU A 1 92 ? 0.075 -3.327 -4.362 1.00 96.50 92 LEU A C 1
ATOM 726 O O . LEU A 1 92 ? -0.721 -3.005 -3.484 1.00 96.50 92 LEU A O 1
ATOM 730 N N . ASN A 1 93 ? -0.336 -3.786 -5.546 1.00 96.25 93 ASN A N 1
ATOM 731 C CA . ASN A 1 93 ? -1.757 -3.922 -5.883 1.00 96.25 93 ASN A CA 1
ATOM 732 C C . ASN A 1 93 ? -2.483 -4.935 -4.982 1.00 96.25 93 ASN A C 1
ATOM 734 O O . ASN A 1 93 ? -3.636 -4.712 -4.606 1.00 96.25 93 ASN A O 1
ATOM 738 N N . GLU A 1 94 ? -1.818 -6.027 -4.605 1.00 97.00 94 GLU A N 1
ATOM 739 C CA . GLU A 1 94 ? -2.358 -7.011 -3.659 1.00 97.00 94 GLU A CA 1
ATOM 740 C C . GLU A 1 94 ? -2.574 -6.395 -2.270 1.00 97.00 94 GLU A C 1
ATOM 742 O O . GLU A 1 94 ? -3.644 -6.556 -1.679 1.00 97.00 94 GLU A O 1
ATOM 747 N N . LEU A 1 95 ? -1.604 -5.624 -1.771 1.00 97.06 95 LEU A N 1
ATOM 748 C CA . LEU A 1 95 ? -1.711 -4.932 -0.484 1.00 97.06 95 LEU A CA 1
ATOM 749 C C . LEU A 1 95 ? -2.751 -3.804 -0.497 1.00 97.06 95 LEU A C 1
ATOM 751 O O . LEU A 1 95 ? -3.480 -3.638 0.481 1.00 97.06 95 LEU A O 1
ATOM 755 N N . LEU A 1 96 ? -2.869 -3.057 -1.597 1.00 96.44 96 LEU A N 1
ATOM 756 C CA . LEU A 1 96 ? -3.927 -2.058 -1.769 1.00 96.44 96 LEU A CA 1
ATOM 757 C C . LEU A 1 96 ? -5.311 -2.716 -1.777 1.00 96.44 96 LEU A C 1
ATOM 759 O O . LEU A 1 96 ? -6.221 -2.223 -1.116 1.00 96.44 96 LEU A O 1
ATOM 763 N N . SER A 1 97 ? -5.449 -3.869 -2.436 1.00 96.88 97 SER A N 1
ATOM 764 C CA . SER A 1 97 ? -6.689 -4.650 -2.403 1.00 96.88 97 SER A CA 1
ATOM 765 C C . SER A 1 97 ? -7.008 -5.122 -0.982 1.00 96.88 97 SER A C 1
ATOM 767 O O . SER A 1 97 ? -8.150 -5.029 -0.542 1.00 96.88 97 SER A O 1
ATOM 769 N N . LEU A 1 98 ? -6.005 -5.590 -0.228 1.00 97.00 98 LEU A N 1
ATOM 770 C CA . LEU A 1 98 ? -6.170 -5.947 1.183 1.00 97.00 98 LEU A CA 1
ATOM 771 C C . LEU A 1 98 ? -6.641 -4.747 2.016 1.00 97.00 98 LEU A C 1
ATOM 773 O O . LEU A 1 98 ? -7.555 -4.896 2.827 1.00 97.00 98 LEU A O 1
ATOM 777 N N . MET A 1 99 ? -6.059 -3.566 1.802 1.00 97.50 99 MET A N 1
ATOM 778 C CA . MET A 1 99 ? -6.427 -2.340 2.511 1.00 97.50 99 MET A CA 1
ATOM 779 C C . MET A 1 99 ? -7.913 -1.991 2.352 1.00 97.50 99 MET A C 1
ATOM 781 O O . MET A 1 99 ? -8.543 -1.617 3.338 1.00 97.50 99 MET A O 1
ATOM 785 N N . GLU A 1 100 ? -8.512 -2.196 1.174 1.00 96.62 100 GLU A N 1
ATOM 786 C CA . GLU A 1 100 ? -9.956 -1.981 0.967 1.00 96.62 100 GLU A CA 1
ATOM 787 C C . GLU A 1 100 ? -10.825 -2.870 1.875 1.00 96.62 100 GLU A C 1
ATOM 789 O O . GLU A 1 100 ? -11.917 -2.481 2.298 1.00 96.62 100 GLU A O 1
ATOM 794 N N . TYR A 1 101 ? -10.367 -4.085 2.191 1.00 97.62 101 TYR A N 1
ATOM 795 C CA . TYR A 1 101 ? -11.055 -4.963 3.141 1.00 97.62 101 TYR A CA 1
ATOM 796 C C . TYR A 1 101 ? -10.768 -4.578 4.590 1.00 97.62 101 TYR A C 1
ATOM 798 O O . TYR A 1 101 ? -11.673 -4.633 5.424 1.00 97.62 101 TYR A O 1
ATOM 806 N N . VAL A 1 102 ? -9.538 -4.161 4.893 1.00 97.94 102 VAL A N 1
ATOM 807 C CA . VAL A 1 102 ? -9.171 -3.654 6.221 1.00 97.94 102 VAL A CA 1
ATOM 808 C C . VAL A 1 102 ? -10.005 -2.425 6.573 1.00 97.94 102 VAL A C 1
ATOM 810 O O . VAL A 1 102 ? -10.536 -2.356 7.677 1.00 97.94 102 VAL A O 1
ATOM 813 N N . GLU A 1 103 ? -10.214 -1.508 5.631 1.00 97.69 103 GLU A N 1
ATOM 814 C CA . GLU A 1 103 ? -11.091 -0.349 5.804 1.00 97.69 103 GLU A CA 1
ATOM 815 C C . GLU A 1 103 ? -12.523 -0.767 6.169 1.00 97.69 103 GLU A C 1
ATOM 817 O O . GLU A 1 103 ? -13.075 -0.266 7.147 1.00 97.69 103 GLU A O 1
ATOM 822 N N . LYS A 1 104 ? -13.099 -1.759 5.477 1.00 97.81 104 LYS A N 1
ATOM 823 C CA . LYS A 1 104 ? -14.437 -2.291 5.809 1.00 97.81 104 LYS A CA 1
ATOM 824 C C . LYS A 1 104 ? -14.500 -2.858 7.230 1.00 97.81 104 LYS A C 1
ATOM 826 O O . LYS A 1 104 ? -15.474 -2.616 7.941 1.00 97.81 104 LYS A O 1
ATOM 831 N N . VAL A 1 105 ? -13.468 -3.588 7.660 1.00 97.50 105 VAL A N 1
ATOM 832 C CA . VAL A 1 105 ? -13.373 -4.127 9.030 1.00 97.50 105 VAL A CA 1
ATOM 833 C C . VAL A 1 105 ? -13.291 -2.998 10.056 1.00 97.50 105 VAL A C 1
ATOM 835 O O . VAL A 1 105 ? -13.971 -3.039 11.084 1.00 97.50 105 VAL A O 1
ATOM 838 N N . VAL A 1 106 ? -12.477 -1.980 9.780 1.00 97.81 106 VAL A N 1
ATOM 839 C CA . VAL A 1 106 ? -12.305 -0.820 10.656 1.00 97.81 106 VAL A CA 1
ATOM 840 C C . VAL A 1 106 ? -13.615 -0.041 10.783 1.00 97.81 106 VAL A C 1
ATOM 842 O O . VAL A 1 106 ? -14.036 0.226 11.905 1.00 97.81 106 VAL A O 1
ATOM 845 N N . ILE A 1 107 ? -14.304 0.245 9.673 1.00 97.56 107 ILE A N 1
ATOM 846 C CA . ILE A 1 107 ? -15.602 0.939 9.665 1.00 97.56 107 ILE A CA 1
ATOM 847 C C . ILE A 1 107 ? -16.639 0.164 10.483 1.00 97.56 107 ILE A C 1
ATOM 849 O O . ILE A 1 107 ? -17.232 0.722 11.404 1.00 97.56 107 ILE A O 1
ATOM 853 N N . ALA A 1 108 ? -16.791 -1.141 10.239 1.00 97.31 108 ALA A N 1
ATOM 854 C CA . ALA A 1 108 ? -17.724 -1.970 11.003 1.00 97.31 108 ALA A CA 1
ATOM 855 C C . ALA A 1 108 ? -17.397 -1.981 12.511 1.00 97.31 108 ALA A C 1
ATOM 857 O O . ALA A 1 108 ? -18.292 -1.988 13.359 1.00 97.31 108 ALA A O 1
ATOM 858 N N . THR A 1 109 ? -16.107 -1.947 12.861 1.00 96.50 109 THR A N 1
ATOM 859 C CA . THR A 1 109 ? -15.647 -1.889 14.256 1.00 96.50 109 THR A CA 1
ATOM 860 C C . THR A 1 109 ? -15.961 -0.540 14.906 1.00 96.50 109 THR A C 1
ATOM 862 O O . THR A 1 109 ? -16.377 -0.512 16.067 1.00 96.50 109 THR A O 1
ATOM 865 N N . ILE A 1 110 ? -15.800 0.568 14.174 1.00 96.25 110 ILE A N 1
ATOM 866 C CA . ILE A 1 110 ? -16.178 1.920 14.614 1.00 96.25 110 ILE A CA 1
ATOM 867 C C . ILE A 1 110 ? -17.681 1.964 14.902 1.00 96.25 110 ILE A C 1
ATOM 869 O O . ILE A 1 110 ? -18.074 2.340 16.005 1.00 96.25 110 ILE A O 1
ATOM 873 N N . GLU A 1 111 ? -18.508 1.521 13.953 1.00 95.19 111 GLU A N 1
ATOM 874 C CA . GLU A 1 111 ? -19.971 1.519 14.076 1.00 95.19 111 GLU A CA 1
ATOM 875 C C . GLU A 1 111 ? -20.443 0.669 15.260 1.00 95.19 111 GLU A C 1
ATOM 877 O O . GLU A 1 111 ? -21.240 1.118 16.085 1.00 95.19 111 GLU A O 1
ATOM 882 N N . THR A 1 112 ? -19.894 -0.541 15.395 1.00 93.88 112 THR A N 1
ATOM 883 C CA . THR A 1 112 ? -20.226 -1.445 16.505 1.00 93.88 112 THR A CA 1
ATOM 884 C C . THR A 1 112 ? -19.843 -0.832 17.852 1.00 93.88 112 THR A C 1
ATOM 886 O O . THR A 1 112 ? -20.628 -0.865 18.799 1.00 93.88 112 THR A O 1
ATOM 889 N N . SER A 1 113 ? -18.655 -0.228 17.938 1.00 92.44 113 SER A N 1
ATOM 890 C CA . SER A 1 113 ? -18.161 0.398 19.170 1.00 92.44 113 SER A CA 1
ATOM 891 C C . SER A 1 113 ? -18.973 1.634 19.553 1.00 92.44 113 SER A C 1
ATOM 893 O O . SER A 1 113 ? -19.223 1.853 20.736 1.00 92.44 113 SER A O 1
ATOM 895 N N . TYR A 1 114 ? -19.435 2.404 18.566 1.00 92.12 114 TYR A N 1
ATOM 896 C CA . TYR A 1 114 ? -20.335 3.532 18.784 1.00 92.12 114 TYR A CA 1
ATOM 897 C C . TYR A 1 114 ? -21.674 3.075 19.383 1.00 92.12 114 TYR A C 1
ATOM 899 O O . TYR A 1 114 ? -22.101 3.602 20.409 1.00 92.12 114 TYR A O 1
ATOM 907 N N . ILE A 1 115 ? -22.295 2.039 18.805 1.00 91.25 115 ILE A N 1
ATOM 908 C CA . ILE A 1 115 ? -23.558 1.463 19.305 1.00 91.25 115 ILE A CA 1
ATOM 909 C C . ILE A 1 115 ? -23.392 0.900 20.724 1.00 91.25 115 ILE A C 1
ATOM 911 O O . ILE A 1 115 ? -24.286 1.035 21.556 1.00 91.25 115 ILE A O 1
ATOM 915 N N . ALA A 1 116 ? -22.240 0.296 21.018 1.00 88.19 116 ALA A N 1
ATOM 916 C CA . ALA A 1 116 ? -21.910 -0.252 22.331 1.00 88.19 116 ALA A CA 1
ATOM 917 C C . ALA A 1 116 ? -21.555 0.807 23.397 1.00 88.19 116 ALA A C 1
ATOM 919 O O . ALA A 1 116 ? -21.224 0.440 24.524 1.00 88.19 116 ALA A O 1
ATOM 920 N N . GLY A 1 117 ? -21.582 2.103 23.063 1.00 84.94 117 GLY A N 1
ATOM 921 C CA . GLY A 1 117 ? -21.252 3.191 23.989 1.00 84.94 117 GLY A CA 1
ATOM 922 C C . GLY A 1 117 ? -19.751 3.399 24.226 1.00 84.94 117 GLY A C 1
ATOM 923 O O . GLY A 1 117 ? -19.371 4.192 25.085 1.00 84.94 117 GLY A O 1
ATOM 924 N N . ALA A 1 118 ? -18.881 2.741 23.453 1.00 85.81 118 ALA A N 1
ATOM 925 C CA . ALA A 1 118 ? -17.425 2.875 23.525 1.00 85.81 118 ALA A CA 1
ATOM 926 C C . ALA A 1 118 ? -16.921 4.049 22.659 1.00 85.81 118 ALA A C 1
ATOM 928 O O . ALA A 1 118 ? -16.071 3.891 21.778 1.00 85.81 118 ALA A O 1
ATOM 929 N N . GLN A 1 119 ? -17.464 5.242 22.905 1.00 85.19 119 GLN A N 1
ATOM 930 C CA . GLN A 1 119 ? -17.370 6.390 21.999 1.00 85.19 119 GLN A CA 1
ATOM 931 C C . GLN A 1 119 ? -15.932 6.903 21.795 1.00 85.19 119 GLN A C 1
ATOM 933 O O . GLN A 1 119 ? -15.490 7.116 20.671 1.00 85.19 119 GLN A O 1
ATOM 938 N N . THR A 1 120 ? -15.135 6.991 22.861 1.00 87.38 120 THR A N 1
ATOM 939 C CA . THR A 1 120 ? -13.724 7.400 22.742 1.00 87.38 120 THR A CA 1
ATOM 940 C C . THR A 1 120 ? -12.911 6.438 21.867 1.00 87.38 120 THR A C 1
ATOM 942 O O . THR A 1 120 ? -12.032 6.859 21.121 1.00 87.38 120 THR A O 1
ATOM 945 N N . ALA A 1 121 ? -13.200 5.134 21.929 1.00 86.50 121 ALA A N 1
ATOM 946 C CA . ALA A 1 121 ? -12.484 4.136 21.139 1.00 86.50 121 ALA A CA 1
ATOM 947 C C . ALA A 1 121 ? -12.840 4.229 19.646 1.00 86.50 121 ALA A C 1
ATOM 949 O O . ALA A 1 121 ? -11.958 4.080 18.797 1.00 86.50 121 ALA A O 1
ATOM 950 N N . CYS A 1 122 ? -14.108 4.512 19.319 1.00 90.62 122 CYS A N 1
ATOM 951 C CA . CYS A 1 122 ? -14.531 4.683 17.931 1.00 90.62 122 CYS A CA 1
ATOM 952 C C . CYS A 1 122 ? -13.983 5.981 17.315 1.00 90.62 122 CYS A C 1
ATOM 954 O O . CYS A 1 122 ? -13.547 5.955 16.167 1.00 90.62 122 CYS A O 1
ATOM 956 N N . GLU A 1 123 ? -13.923 7.078 18.077 1.00 92.88 123 GLU A N 1
ATOM 957 C CA . GLU A 1 123 ? -13.331 8.353 17.637 1.00 92.88 123 GLU A CA 1
ATOM 958 C C . GLU A 1 123 ? -11.851 8.186 17.265 1.00 92.88 123 GLU A C 1
ATOM 960 O O . GLU A 1 123 ? -11.456 8.500 16.142 1.00 92.88 123 GLU A O 1
ATOM 965 N N . ILE A 1 124 ? -11.052 7.581 18.153 1.00 93.12 124 ILE A N 1
ATOM 966 C CA . ILE A 1 124 ? -9.621 7.331 17.909 1.00 93.12 124 ILE A CA 1
ATOM 967 C C . ILE A 1 124 ? -9.410 6.463 16.663 1.00 93.12 124 ILE A C 1
ATOM 969 O O . ILE A 1 124 ? -8.518 6.726 15.851 1.00 93.12 124 ILE A O 1
ATOM 973 N N . LEU A 1 125 ? -10.203 5.401 16.506 1.00 95.12 125 LEU A N 1
ATOM 974 C CA . LEU A 1 125 ? -10.077 4.507 15.359 1.00 95.12 125 LEU A CA 1
ATOM 975 C C . LEU A 1 125 ? -10.482 5.201 14.049 1.00 95.12 125 LEU A C 1
ATOM 977 O O . LEU A 1 125 ? -9.824 5.000 13.027 1.00 95.12 125 LEU A O 1
ATOM 981 N N . SER A 1 126 ? -11.506 6.056 14.089 1.00 96.62 126 SER A N 1
ATOM 982 C CA . SER A 1 126 ? -11.937 6.867 12.948 1.00 96.62 126 SER A CA 1
ATOM 983 C C . SER A 1 126 ? -10.859 7.858 12.509 1.00 96.62 126 SER A C 1
ATOM 985 O O . SER A 1 126 ? -10.562 7.959 11.319 1.00 96.62 126 SER A O 1
ATOM 987 N N . GLU A 1 127 ? -10.225 8.558 13.452 1.00 95.94 127 GLU A N 1
ATOM 988 C CA . GLU A 1 127 ? -9.106 9.460 13.151 1.00 95.94 127 GLU A CA 1
ATOM 989 C C . GLU A 1 127 ? -7.921 8.709 12.535 1.00 95.94 127 GLU A C 1
ATOM 991 O O . GLU A 1 127 ? -7.326 9.169 11.556 1.00 95.94 127 GLU A O 1
ATOM 996 N N . ARG A 1 128 ? -7.598 7.521 13.062 1.00 95.75 128 ARG A N 1
ATOM 997 C CA . ARG A 1 128 ? -6.540 6.666 12.504 1.00 95.75 128 ARG A CA 1
ATOM 998 C C . ARG A 1 128 ? -6.840 6.239 11.074 1.00 95.75 128 ARG A C 1
ATOM 1000 O O . ARG A 1 128 ? -5.942 6.313 10.239 1.00 95.75 128 ARG A O 1
ATOM 1007 N N . LEU A 1 129 ? -8.075 5.826 10.784 1.00 97.62 129 LEU A N 1
ATOM 1008 C CA . LEU A 1 129 ? -8.487 5.468 9.427 1.00 97.62 129 LEU A CA 1
ATOM 1009 C C . LEU A 1 129 ? -8.359 6.662 8.476 1.00 97.62 129 LEU A C 1
ATOM 1011 O O . LEU A 1 129 ? -7.774 6.540 7.402 1.00 97.62 129 LEU A O 1
ATOM 1015 N N . HIS A 1 130 ? -8.846 7.831 8.892 1.00 97.44 130 HIS A N 1
ATOM 1016 C CA . HIS A 1 130 ? -8.762 9.044 8.085 1.00 97.44 130 HIS A CA 1
ATOM 1017 C C . HIS A 1 130 ? -7.310 9.444 7.776 1.00 97.44 130 HIS A C 1
ATOM 1019 O O . HIS A 1 130 ? -6.971 9.756 6.630 1.00 97.44 130 HIS A O 1
ATOM 1025 N N . SER A 1 131 ? -6.442 9.393 8.788 1.00 96.25 131 SER A N 1
ATOM 1026 C CA . SER A 1 131 ? -5.010 9.656 8.635 1.00 96.25 131 SER A CA 1
ATOM 1027 C C . SER A 1 131 ? -4.354 8.658 7.675 1.00 96.25 131 SER A C 1
ATOM 1029 O O . SER A 1 131 ? -3.681 9.067 6.729 1.00 96.25 131 SER A O 1
ATOM 1031 N N . ALA A 1 132 ? -4.619 7.358 7.850 1.00 96.50 132 ALA A N 1
ATOM 1032 C CA . ALA A 1 132 ? -4.107 6.307 6.974 1.00 96.50 132 ALA A CA 1
ATOM 1033 C C . ALA A 1 132 ? -4.521 6.521 5.509 1.00 96.50 132 ALA A C 1
ATOM 1035 O O . ALA A 1 132 ? -3.666 6.490 4.626 1.00 96.50 132 ALA A O 1
ATOM 1036 N N . ASN A 1 133 ? -5.797 6.810 5.249 1.00 96.38 133 ASN A N 1
ATOM 1037 C CA . ASN A 1 133 ? -6.291 7.062 3.895 1.00 96.38 133 ASN A CA 1
ATOM 1038 C C . ASN A 1 133 ? -5.621 8.288 3.263 1.00 96.38 133 ASN A C 1
ATOM 1040 O O . ASN A 1 133 ? -5.170 8.226 2.124 1.00 96.38 133 ASN A O 1
ATOM 1044 N N . THR A 1 134 ? -5.482 9.383 4.013 1.00 96.06 134 THR A N 1
ATOM 1045 C CA . THR A 1 134 ? -4.816 10.600 3.518 1.00 96.06 134 THR A CA 1
ATOM 1046 C C . THR A 1 134 ? -3.359 10.333 3.136 1.00 96.06 134 THR A C 1
ATOM 1048 O O . THR A 1 134 ? -2.891 10.775 2.087 1.00 96.06 134 THR A O 1
ATOM 1051 N N . LEU A 1 135 ? -2.642 9.583 3.975 1.00 94.69 135 LEU A N 1
ATOM 1052 C CA . LEU A 1 135 ? -1.259 9.189 3.727 1.00 94.69 135 LEU A CA 1
ATOM 1053 C C . LEU A 1 135 ? -1.130 8.310 2.475 1.00 94.69 135 LEU A C 1
ATOM 1055 O O . LEU A 1 135 ? -0.269 8.565 1.634 1.00 94.69 135 LEU A O 1
ATOM 1059 N N . LEU A 1 136 ? -2.010 7.319 2.323 1.00 95.25 136 LEU A N 1
ATOM 1060 C CA . LEU A 1 136 ? -2.009 6.424 1.167 1.00 95.25 136 LEU A CA 1
ATOM 1061 C C . LEU A 1 136 ? -2.364 7.146 -0.137 1.00 95.25 136 LEU A C 1
ATOM 1063 O O . LEU A 1 136 ? -1.756 6.869 -1.167 1.00 95.25 136 LEU A O 1
ATOM 1067 N N . GLU A 1 137 ? -3.307 8.088 -0.116 1.00 95.00 137 GLU A N 1
ATOM 1068 C CA . GLU A 1 137 ? -3.663 8.873 -1.305 1.00 95.00 137 GLU A CA 1
ATOM 1069 C C . GLU A 1 137 ? -2.5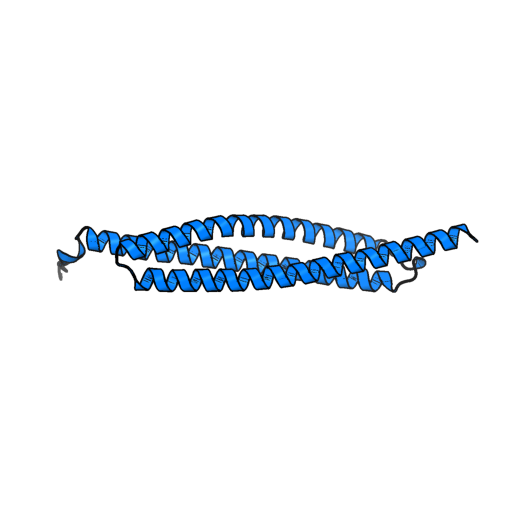24 9.789 -1.768 1.00 95.00 137 GLU A C 1
ATOM 1071 O O . GLU A 1 137 ? -2.322 9.972 -2.971 1.00 95.00 137 GLU A O 1
ATOM 1076 N N . ASN A 1 138 ? -1.741 10.335 -0.835 1.00 94.12 138 ASN A N 1
ATOM 1077 C CA . ASN A 1 138 ? -0.541 11.093 -1.182 1.00 94.12 138 ASN A CA 1
ATOM 1078 C C . ASN A 1 138 ? 0.525 10.190 -1.818 1.00 94.12 138 ASN A C 1
ATOM 1080 O O . ASN A 1 138 ? 1.036 10.519 -2.885 1.00 94.12 138 ASN A O 1
ATOM 1084 N N . GLU A 1 139 ? 0.798 9.022 -1.232 1.00 92.56 139 GLU A N 1
ATOM 1085 C CA . GLU A 1 139 ? 1.760 8.066 -1.798 1.00 92.56 139 GLU A CA 1
ATOM 1086 C C . GLU A 1 139 ? 1.345 7.568 -3.189 1.00 92.56 139 GLU A C 1
ATOM 1088 O O . GLU A 1 139 ? 2.156 7.556 -4.114 1.00 92.56 139 GLU A O 1
ATOM 1093 N N . LYS A 1 140 ? 0.062 7.235 -3.394 1.00 92.69 140 LYS A N 1
ATOM 1094 C CA . LYS A 1 140 ? -0.458 6.859 -4.721 1.00 92.69 140 LYS A CA 1
ATOM 1095 C C . LYS A 1 140 ? -0.216 7.953 -5.760 1.00 92.69 140 LYS A C 1
ATOM 1097 O O . LYS A 1 140 ? 0.108 7.645 -6.906 1.00 92.69 140 LYS A O 1
ATOM 1102 N N . ARG A 1 141 ? -0.379 9.222 -5.374 1.00 94.56 141 ARG A N 1
ATOM 1103 C CA . ARG A 1 141 ? -0.142 10.366 -6.261 1.00 94.56 141 ARG A CA 1
ATOM 1104 C C . ARG A 1 141 ? 1.327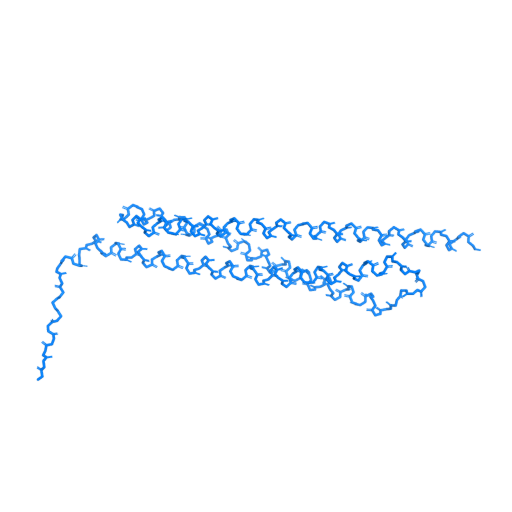 10.472 -6.652 1.00 94.56 141 ARG A C 1
ATOM 1106 O O . ARG A 1 141 ? 1.615 10.551 -7.840 1.00 94.56 141 ARG A O 1
ATOM 1113 N N . GLU A 1 142 ? 2.233 10.403 -5.681 1.00 92.50 142 GLU A N 1
ATOM 1114 C CA . GLU A 1 142 ? 3.676 10.465 -5.938 1.00 92.50 142 GLU A CA 1
ATOM 1115 C C . GLU A 1 142 ? 4.156 9.318 -6.836 1.00 92.50 142 GLU A C 1
ATOM 1117 O O . GLU A 1 142 ? 4.944 9.528 -7.758 1.00 92.50 142 GLU A O 1
ATOM 1122 N N . ILE A 1 143 ? 3.665 8.096 -6.601 1.00 93.75 143 ILE A N 1
ATOM 1123 C CA . ILE A 1 143 ? 3.968 6.948 -7.464 1.00 93.75 143 ILE A CA 1
ATOM 1124 C C . ILE A 1 143 ? 3.486 7.213 -8.888 1.00 93.75 143 ILE A C 1
ATOM 1126 O O . ILE A 1 143 ? 4.225 6.973 -9.839 1.00 93.75 143 ILE A O 1
ATOM 1130 N N . LYS A 1 144 ? 2.255 7.709 -9.041 1.00 94.31 144 LYS A N 1
ATOM 1131 C CA . LYS A 1 144 ? 1.667 7.973 -10.352 1.00 94.31 144 LYS A CA 1
ATOM 1132 C C . LYS A 1 144 ? 2.474 9.007 -11.139 1.00 94.31 144 LYS A C 1
ATOM 1134 O O . LYS A 1 144 ? 2.734 8.791 -12.316 1.00 94.31 144 LYS A O 1
ATOM 1139 N N . GLU A 1 145 ? 2.911 10.083 -10.490 1.00 94.00 145 GLU A N 1
ATOM 1140 C CA . GLU A 1 145 ? 3.775 11.098 -11.108 1.00 94.00 145 GLU A CA 1
ATOM 1141 C C . GLU A 1 145 ? 5.101 10.490 -11.601 1.00 94.00 145 GLU A C 1
ATOM 1143 O O . GLU A 1 145 ? 5.538 10.767 -12.719 1.00 94.00 145 GLU A O 1
ATOM 1148 N N . LEU A 1 146 ? 5.715 9.600 -10.812 1.00 92.12 146 LEU A N 1
ATOM 1149 C CA . LEU A 1 146 ? 6.931 8.884 -11.218 1.00 92.12 146 LEU A CA 1
ATOM 1150 C C . LEU A 1 146 ? 6.685 7.913 -12.382 1.00 92.12 146 LEU A C 1
ATOM 1152 O O . LEU A 1 146 ? 7.521 7.809 -13.280 1.00 92.12 146 LEU A O 1
ATOM 1156 N N . GLU A 1 147 ? 5.557 7.200 -12.389 1.00 93.19 147 GLU A N 1
ATOM 1157 C CA . GLU A 1 147 ? 5.188 6.314 -13.498 1.00 93.19 147 GLU A CA 1
ATOM 1158 C C . GLU A 1 147 ? 4.980 7.097 -14.802 1.00 93.19 147 GLU A C 1
ATOM 1160 O O . GLU A 1 147 ? 5.468 6.681 -15.855 1.00 93.19 147 GLU A O 1
ATOM 1165 N N . GLU A 1 148 ? 4.296 8.242 -14.740 1.00 93.62 148 GLU A N 1
ATOM 1166 C CA . GLU A 1 148 ? 4.077 9.122 -15.893 1.00 93.62 148 GLU A CA 1
ATOM 1167 C C . GLU A 1 148 ? 5.402 9.647 -16.465 1.00 93.62 148 GLU A C 1
ATOM 1169 O O . GLU A 1 148 ? 5.593 9.653 -17.687 1.00 93.62 148 GLU A O 1
ATOM 1174 N N . GLU A 1 149 ? 6.349 10.007 -15.598 1.00 91.69 149 GLU A N 1
ATOM 1175 C CA . GLU A 1 149 ? 7.678 10.446 -16.019 1.00 91.69 149 GLU A CA 1
ATOM 1176 C C . GLU A 1 149 ? 8.472 9.328 -16.709 1.00 91.69 149 GLU A C 1
ATOM 1178 O O . GLU A 1 149 ? 9.048 9.538 -17.779 1.00 91.69 149 GLU A O 1
ATOM 1183 N N . ILE A 1 150 ? 8.435 8.103 -16.173 1.00 90.94 150 ILE A N 1
ATOM 1184 C CA . ILE A 1 150 ? 9.058 6.939 -16.821 1.00 90.94 150 ILE A CA 1
ATOM 1185 C C . ILE A 1 150 ? 8.476 6.699 -18.212 1.00 90.94 150 ILE A C 1
ATOM 1187 O O . ILE A 1 150 ? 9.227 6.460 -19.160 1.00 90.94 150 ILE A O 1
ATOM 1191 N N . VAL A 1 151 ? 7.153 6.780 -18.366 1.00 91.56 151 VAL A N 1
ATOM 1192 C CA . VAL A 1 151 ? 6.498 6.613 -19.672 1.00 91.56 151 VAL A CA 1
ATOM 1193 C C . VAL A 1 151 ? 6.973 7.682 -20.661 1.00 91.56 151 VAL A C 1
ATOM 1195 O O . VAL A 1 151 ? 7.234 7.377 -21.830 1.00 91.56 151 VAL A O 1
ATOM 1198 N N . ARG A 1 152 ? 7.139 8.929 -20.204 1.00 90.25 152 ARG A N 1
ATOM 1199 C CA . ARG A 1 152 ? 7.670 10.030 -21.019 1.00 90.25 152 ARG A CA 1
ATOM 1200 C C . ARG A 1 152 ? 9.105 9.759 -21.478 1.00 90.25 152 ARG A C 1
ATOM 1202 O O . ARG A 1 152 ? 9.388 9.897 -22.670 1.00 90.25 152 ARG A O 1
ATOM 1209 N N . LEU A 1 153 ? 9.980 9.332 -20.568 1.00 87.56 153 LEU A N 1
ATOM 1210 C CA . LEU A 1 153 ? 11.378 9.002 -20.866 1.00 87.56 153 LEU A CA 1
ATOM 1211 C C . LEU A 1 153 ? 11.492 7.824 -21.840 1.00 87.56 153 LEU A C 1
ATOM 1213 O O . LEU A 1 153 ? 12.215 7.905 -22.831 1.00 87.56 153 LEU A O 1
ATOM 1217 N N . GLN A 1 154 ? 10.716 6.758 -21.628 1.00 87.31 154 GLN A N 1
ATOM 1218 C CA . GLN A 1 154 ? 10.684 5.608 -22.537 1.00 87.31 154 GLN A CA 1
ATOM 1219 C C . GLN A 1 154 ? 10.274 6.010 -23.954 1.00 87.31 154 GLN A C 1
ATOM 1221 O O . GLN A 1 154 ? 10.880 5.561 -24.927 1.00 87.31 154 GLN A O 1
ATOM 1226 N N . LYS A 1 155 ? 9.271 6.885 -24.085 1.00 87.62 155 LYS A N 1
ATOM 1227 C CA . LYS A 1 155 ? 8.846 7.408 -25.387 1.00 87.62 155 LYS A CA 1
ATOM 1228 C C . LYS A 1 155 ? 9.973 8.170 -26.087 1.00 87.62 155 LYS A C 1
ATOM 1230 O O . LYS A 1 155 ? 10.136 8.014 -27.294 1.00 87.62 155 LYS A O 1
ATOM 1235 N N . LEU A 1 156 ? 10.731 8.980 -25.350 1.00 85.19 156 LEU A N 1
ATOM 1236 C CA . LEU A 1 156 ? 11.842 9.756 -25.898 1.00 85.19 156 LEU A CA 1
ATOM 1237 C C . LEU A 1 156 ? 12.969 8.846 -26.405 1.00 85.19 156 LEU A C 1
ATOM 1239 O O . LEU A 1 156 ? 13.415 9.019 -27.536 1.00 85.19 156 LEU A O 1
ATOM 1243 N N . VAL A 1 157 ? 13.348 7.829 -25.625 1.00 83.06 157 VAL A N 1
ATOM 1244 C CA . VAL A 1 157 ? 14.346 6.829 -26.040 1.00 83.06 157 VAL A CA 1
ATOM 1245 C C . VAL A 1 157 ? 13.912 6.120 -27.328 1.00 83.06 157 VAL A C 1
ATOM 1247 O O . VAL A 1 157 ? 14.677 6.074 -28.284 1.00 83.06 157 VAL A O 1
ATOM 1250 N N . ILE A 1 158 ? 12.661 5.647 -27.403 1.00 83.56 158 ILE A N 1
ATOM 1251 C CA . ILE A 1 158 ? 12.134 4.961 -28.599 1.00 83.56 158 ILE A CA 1
ATOM 1252 C C . ILE A 1 158 ? 12.175 5.866 -29.841 1.00 83.56 158 ILE A C 1
ATOM 1254 O O . ILE A 1 158 ? 12.500 5.400 -30.934 1.00 83.56 158 ILE A O 1
ATOM 1258 N N . LEU A 1 159 ? 11.827 7.150 -29.696 1.00 82.50 159 LEU A N 1
ATOM 1259 C CA . LEU A 1 159 ? 11.858 8.108 -30.804 1.00 82.50 159 LEU A CA 1
ATOM 1260 C C . LEU A 1 159 ? 13.286 8.364 -31.295 1.00 82.50 159 LEU A C 1
ATOM 1262 O O . LEU A 1 159 ? 13.504 8.350 -32.505 1.00 82.50 159 LEU A O 1
ATOM 1266 N N . ASN A 1 160 ? 14.242 8.546 -30.383 1.00 77.44 160 ASN A N 1
ATOM 1267 C CA . ASN A 1 160 ? 15.643 8.773 -30.738 1.00 77.44 160 ASN A CA 1
ATOM 1268 C C . ASN A 1 160 ? 16.231 7.568 -31.484 1.00 77.44 160 ASN A C 1
ATOM 1270 O O . ASN A 1 160 ? 16.797 7.740 -32.560 1.00 77.44 160 ASN A O 1
ATOM 1274 N N . THR A 1 161 ? 15.991 6.346 -30.998 1.00 72.62 161 THR A N 1
ATOM 1275 C CA . THR A 1 161 ? 16.461 5.124 -31.673 1.00 72.62 161 THR A CA 1
ATOM 1276 C C . THR A 1 161 ? 15.870 4.968 -33.079 1.00 72.62 161 THR A C 1
ATOM 1278 O O . THR A 1 161 ? 16.556 4.518 -33.992 1.00 72.62 161 THR A O 1
ATOM 1281 N N . LYS A 1 162 ? 14.603 5.357 -33.282 1.00 72.38 162 LYS A N 1
ATOM 1282 C CA . LYS A 1 162 ? 13.939 5.256 -34.592 1.00 72.38 162 LYS A CA 1
ATOM 1283 C C . LYS A 1 162 ? 14.445 6.289 -35.607 1.00 72.38 162 LYS A C 1
ATOM 1285 O O . LYS A 1 162 ? 14.540 5.991 -36.792 1.00 72.38 162 LYS A O 1
ATOM 1290 N N . ILE A 1 163 ? 14.764 7.504 -35.161 1.00 64.88 163 ILE A N 1
ATOM 1291 C CA . ILE A 1 163 ? 15.347 8.534 -36.035 1.00 64.88 163 ILE A CA 1
ATOM 1292 C C . ILE A 1 163 ? 16.732 8.085 -36.516 1.00 64.88 163 ILE A C 1
ATOM 1294 O O . ILE A 1 163 ? 17.038 8.194 -37.700 1.00 64.88 163 ILE A O 1
ATOM 1298 N N . GLU A 1 164 ? 17.539 7.513 -35.622 1.00 59.41 164 GLU A N 1
ATOM 1299 C CA . GLU A 1 164 ? 18.876 7.021 -35.958 1.00 59.41 164 GLU A CA 1
ATOM 1300 C C . GLU A 1 164 ? 18.843 5.828 -36.932 1.00 59.41 164 GLU A C 1
ATOM 1302 O O . GLU A 1 164 ? 19.681 5.763 -37.833 1.00 59.41 164 GLU A O 1
ATOM 1307 N N . SER A 1 165 ? 17.859 4.922 -36.831 1.00 61.06 165 SER A N 1
ATOM 1308 C CA . SER A 1 165 ? 17.694 3.833 -37.810 1.00 61.06 165 SER A CA 1
ATOM 1309 C C . SER A 1 165 ? 17.328 4.342 -39.209 1.00 61.06 165 SER A C 1
ATOM 1311 O O . SER A 1 165 ? 17.885 3.872 -40.201 1.00 61.06 165 SER A O 1
ATOM 1313 N N . ASP A 1 166 ? 16.454 5.350 -39.300 1.00 60.72 166 ASP A N 1
ATOM 1314 C CA . ASP A 1 166 ? 16.015 5.925 -40.580 1.00 60.72 166 ASP A CA 1
ATOM 1315 C C . ASP A 1 166 ? 17.129 6.749 -41.269 1.00 60.72 166 ASP A C 1
ATOM 1317 O O . ASP A 1 166 ? 17.132 6.913 -42.494 1.00 60.72 166 ASP A O 1
ATOM 1321 N N . GLU A 1 167 ? 18.083 7.289 -40.500 1.00 59.47 167 GLU A N 1
ATOM 1322 C CA . GLU A 1 167 ? 19.270 7.982 -41.021 1.00 59.47 167 GLU A CA 1
ATOM 1323 C C . GLU A 1 167 ? 20.375 7.017 -41.480 1.00 59.47 167 GLU A C 1
ATOM 1325 O O . GLU A 1 167 ? 21.098 7.332 -42.430 1.00 59.47 167 GLU A O 1
ATOM 1330 N N . GLN A 1 168 ? 20.491 5.837 -40.859 1.00 56.94 168 GLN A N 1
ATOM 1331 C CA . GLN A 1 168 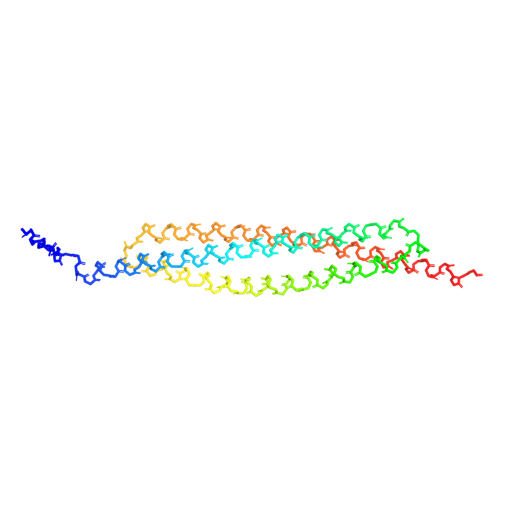? 21.427 4.788 -41.283 1.00 56.94 168 GLN A CA 1
ATOM 1332 C C . GLN A 1 168 ? 20.992 4.093 -42.584 1.00 56.94 168 GLN A C 1
ATOM 1334 O O . GLN A 1 168 ? 21.854 3.754 -43.385 1.00 56.94 168 GLN A O 1
ATOM 1339 N N . GLU A 1 169 ? 19.688 3.947 -42.854 1.00 54.41 169 GLU A N 1
ATOM 1340 C CA . GLU A 1 169 ? 19.180 3.368 -44.116 1.00 54.41 169 GLU A CA 1
ATOM 1341 C C . GLU A 1 169 ? 19.304 4.301 -45.340 1.00 54.41 169 GLU A C 1
ATOM 1343 O O . GLU A 1 169 ? 19.147 3.859 -46.480 1.00 54.41 169 GLU A O 1
ATOM 1348 N N . LYS A 1 170 ? 19.579 5.598 -45.136 1.00 50.88 170 LYS A N 1
ATOM 1349 C CA . LYS A 1 170 ? 19.715 6.603 -46.212 1.00 50.88 170 LYS A CA 1
ATOM 1350 C C . LYS A 1 170 ? 21.159 6.880 -46.650 1.00 50.88 170 LYS A C 1
ATOM 1352 O O . LYS A 1 170 ? 21.353 7.696 -47.556 1.00 50.88 170 LYS A O 1
ATOM 1357 N N . LYS A 1 171 ? 22.151 6.252 -46.015 1.00 44.41 171 LYS A N 1
ATOM 1358 C CA . LYS A 1 171 ? 23.572 6.313 -46.393 1.00 44.41 171 LYS A CA 1
ATOM 1359 C C . LYS A 1 171 ? 24.006 5.032 -47.088 1.00 44.41 171 LYS A C 1
ATOM 1361 O O . LYS A 1 171 ? 24.845 5.160 -48.005 1.00 44.41 171 LYS A O 1
#

Secondary structure (DSSP, 8-state):
---------GGGGSHHHHHHHHHHHHHHHHHHHHHHHHHHHHHHHHHHHHHHHHHHHHHHHHHHS-GGG--HHHHHHHHHHHHHHHHHHHHHHHHHHHHHHHHHHHHHHHHHHHHTT-HHHHHHHHHHHHHHHHHHHHHHHHHHHHHHHHHHHHHHHHHHHHHHHHHHTT-

pLDDT: mean 86.11, std 14.31, range [40.75, 98.06]

Sequence (171 aa):
MFSRKILFNPKELTHENLIHQACSMSVNAASQLLTQTVIAIFEITKNYRSALKKLASVLEEVSTLPSIGFQEDIADTIIECRNIISEEKRQLNELLSLMEYVEKVVIATIETSYIAGAQTACEILSERLHSANTLLENEKREIKELEEEIVRLQKLVILNTKIESDEQEKK